Protein AF-A0A8K1ZWS9-F1 (afdb_monomer)

Foldseek 3Di:
DPPPDDDDPVNVVVVVVVVVVVCPVVLVVLLVVLLPDPDKDWDWDWDADPNATWIWIWIDDPPGIHTDIGRDDDDVRVVVSVSDDPPPDDDDD

Radius of gyration: 17.64 Å; Cα contacts (8 Å, |Δi|>4): 89; chains: 1; bounding box: 64×35×30 Å

Secondary structure (DSSP, 8-state):
--------HHHHHHHHHHHHHHHHHHHHHHHHHHHT-S--EEEEEEEEETTEEEEEEEEE-SS-EEEEEESS-SHHHHHHHT-S-TTS-----

Nearest PDB structures (foldseek):
  5wtq-assembly1_A  TM=7.588E-01  e=2.401E-01  Homo sapiens
  5wtq-assembly2_C  TM=7.563E-01  e=4.421E-01  Homo sapiens
  9eut-assembly1_B  TM=6.192E-01  e=8.653E-01  Pseudomonas aeruginosa
  9euy-assembly1_B  TM=5.467E-01  e=9.777E-01  Pseudomonas aeruginosa
  3nop-assembly1_C  TM=6.165E-01  e=1.499E+00  Pseudomonas aeruginosa PAO1

pLDDT: mean 83.62, std 16.29, range [26.19, 95.69]

Structure (mmCIF, N/CA/C/O backbone):
data_AF-A0A8K1ZWS9-F1
#
_entry.id   AF-A0A8K1ZWS9-F1
#
loop_
_atom_site.group_PDB
_atom_site.id
_atom_site.type_symbol
_atom_site.label_atom_id
_atom_site.label_alt_id
_atom_site.label_comp_id
_atom_site.label_asym_id
_atom_site.label_entity_id
_atom_site.label_seq_id
_atom_site.pdbx_PDB_ins_code
_atom_site.Cartn_x
_atom_site.Cartn_y
_atom_site.Cartn_z
_atom_site.occupancy
_atom_site.B_iso_or_equiv
_atom_site.auth_seq_id
_atom_site.auth_comp_id
_atom_site.auth_asym_id
_atom_site.auth_atom_id
_atom_site.pdbx_PDB_model_num
ATOM 1 N N . MET A 1 1 ? -38.939 10.855 -2.436 1.00 40.84 1 MET A N 1
ATOM 2 C CA . MET A 1 1 ? -38.302 11.477 -1.253 1.00 40.84 1 MET A CA 1
ATOM 3 C C . MET A 1 1 ? -36.992 10.763 -0.936 1.00 40.84 1 MET A C 1
ATOM 5 O O . MET A 1 1 ? -37.045 9.643 -0.450 1.00 40.84 1 MET A O 1
ATOM 9 N N . SER A 1 2 ? -35.835 11.379 -1.197 1.00 49.62 2 SER A N 1
ATOM 10 C CA . SER A 1 2 ? -34.552 10.883 -0.671 1.00 49.62 2 SER A CA 1
ATOM 11 C C . SER A 1 2 ? -34.411 11.369 0.774 1.00 49.62 2 SER A C 1
ATOM 13 O O . SER A 1 2 ? -34.345 12.576 1.012 1.00 49.62 2 SER A O 1
ATOM 15 N N . ARG A 1 3 ? -34.465 10.460 1.755 1.00 57.94 3 ARG A N 1
ATOM 16 C CA . ARG A 1 3 ? -34.199 10.809 3.157 1.00 57.94 3 ARG A CA 1
ATOM 17 C C . ARG A 1 3 ? -32.699 11.039 3.287 1.00 57.94 3 ARG A C 1
ATOM 19 O O . ARG A 1 3 ? -31.920 10.102 3.174 1.00 57.94 3 ARG A O 1
ATOM 26 N N . ARG A 1 4 ? -32.301 12.289 3.520 1.00 62.47 4 ARG A N 1
ATOM 27 C CA . ARG A 1 4 ? -30.926 12.651 3.863 1.00 62.47 4 ARG A CA 1
ATOM 28 C C . ARG A 1 4 ? -30.634 12.071 5.254 1.00 62.47 4 ARG A C 1
ATOM 30 O O . ARG A 1 4 ? -31.029 12.649 6.261 1.00 62.47 4 ARG A O 1
ATOM 37 N N . THR A 1 5 ? -30.034 10.887 5.312 1.00 69.69 5 THR A N 1
ATOM 38 C CA . THR A 1 5 ? -29.574 10.278 6.564 1.00 69.69 5 THR A CA 1
ATOM 39 C C . THR A 1 5 ? -28.403 11.092 7.097 1.00 69.69 5 THR A C 1
ATOM 41 O O . THR A 1 5 ? -27.337 11.131 6.487 1.00 69.69 5 THR A O 1
ATOM 44 N N . HIS A 1 6 ? -28.621 11.776 8.219 1.00 81.44 6 HIS A N 1
ATOM 45 C CA . HIS A 1 6 ? -27.568 12.467 8.955 1.00 81.44 6 HIS A CA 1
ATOM 46 C C . HIS A 1 6 ? -26.722 11.415 9.677 1.00 81.44 6 HIS A C 1
ATOM 48 O O . HIS A 1 6 ? -27.125 10.884 10.709 1.00 81.44 6 HIS A O 1
ATOM 54 N N . VAL A 1 7 ? -25.573 11.072 9.100 1.00 85.56 7 VAL A N 1
ATOM 55 C CA . VAL A 1 7 ? -24.570 10.227 9.754 1.00 85.56 7 VAL A CA 1
ATOM 56 C C . VAL A 1 7 ? -23.689 11.132 10.612 1.00 85.56 7 VAL A C 1
ATOM 58 O O . VAL A 1 7 ? -23.281 12.202 10.160 1.00 85.56 7 VAL A O 1
ATOM 61 N N . SER A 1 8 ? -23.429 10.735 11.859 1.00 90.62 8 SER A N 1
ATOM 62 C CA . SER A 1 8 ? -22.517 11.484 12.728 1.00 90.62 8 SER A CA 1
ATOM 63 C C . SER A 1 8 ? -21.063 11.265 12.302 1.00 90.62 8 SER A C 1
ATOM 65 O O . SER A 1 8 ? -20.710 10.188 11.820 1.00 90.62 8 SER A O 1
ATOM 67 N N . GLU A 1 9 ? -20.201 12.258 12.517 1.00 91.19 9 GLU A N 1
ATOM 68 C CA . GLU A 1 9 ? -18.768 12.134 12.226 1.00 91.19 9 GLU A CA 1
ATOM 69 C C . GLU A 1 9 ? -18.128 10.973 13.011 1.00 91.19 9 GLU A C 1
ATOM 71 O O . GLU A 1 9 ? -17.356 10.195 12.453 1.00 91.19 9 GLU A O 1
ATOM 76 N N . GLY A 1 10 ? -18.532 10.775 14.272 1.00 92.00 10 GLY A N 1
ATOM 77 C CA . GLY A 1 10 ? -18.075 9.650 15.094 1.00 92.00 10 GLY A CA 1
ATOM 78 C C . GLY A 1 10 ? -18.404 8.289 14.476 1.00 92.00 10 GLY A C 1
ATOM 79 O O . GLY A 1 10 ? -17.547 7.411 14.438 1.00 92.00 10 GLY A O 1
ATOM 80 N N . THR A 1 11 ? -19.603 8.133 13.906 1.00 93.25 11 THR A N 1
ATOM 81 C CA . THR A 1 11 ? -19.982 6.905 13.191 1.00 93.25 11 THR A CA 1
ATOM 82 C C . THR A 1 11 ? -19.061 6.646 11.999 1.00 93.25 11 THR A C 1
ATOM 84 O O . THR A 1 11 ? -18.618 5.516 11.819 1.00 93.25 11 THR A O 1
ATOM 87 N N . LEU A 1 12 ? -18.718 7.680 11.220 1.00 92.31 12 LEU A N 1
ATOM 88 C CA . LEU A 1 12 ? -17.805 7.537 10.080 1.00 92.31 12 LEU A CA 1
ATOM 89 C C . LEU A 1 12 ? -16.414 7.068 10.523 1.00 92.31 12 LEU A C 1
ATOM 91 O O . LEU A 1 12 ? -15.862 6.149 9.918 1.00 92.31 12 LEU A O 1
ATOM 95 N N . TYR A 1 13 ? -15.862 7.652 11.591 1.00 94.69 13 TYR A N 1
ATOM 96 C CA . TYR A 1 13 ? -14.560 7.238 12.120 1.00 94.69 13 TYR A CA 1
ATOM 97 C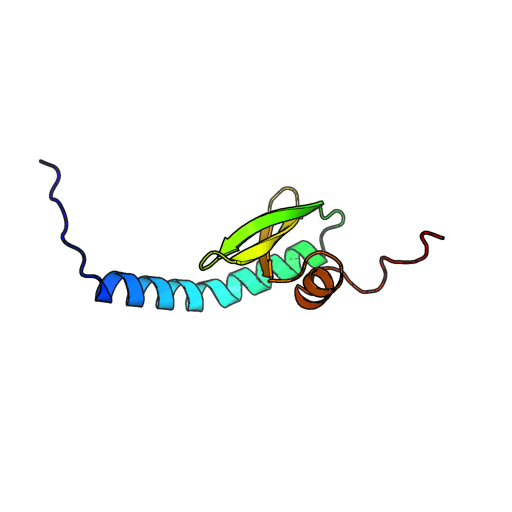 C . TYR A 1 13 ? -14.569 5.801 12.635 1.00 94.69 13 TYR A C 1
ATOM 99 O O . TYR A 1 13 ? -13.651 5.045 12.320 1.00 94.69 13 TYR A O 1
ATOM 107 N N . THR A 1 14 ? -15.602 5.407 13.384 1.00 95.00 14 THR A N 1
ATOM 108 C CA . THR A 1 14 ? -15.7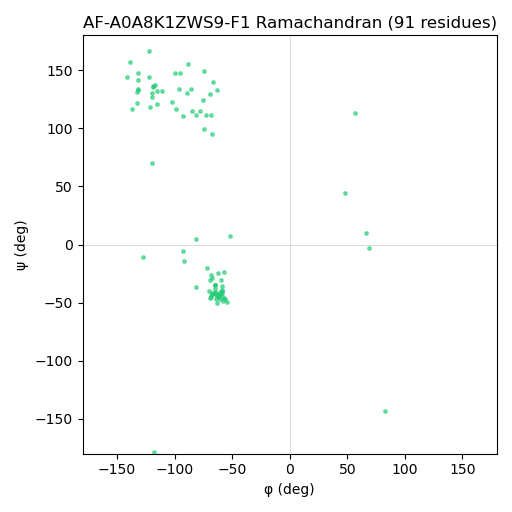14 4.041 13.908 1.00 95.00 14 THR A CA 1
ATOM 109 C C . THR A 1 14 ? -15.853 3.023 12.783 1.00 95.00 14 THR A C 1
ATOM 111 O O . THR A 1 14 ? -15.124 2.034 12.778 1.00 95.00 14 THR A O 1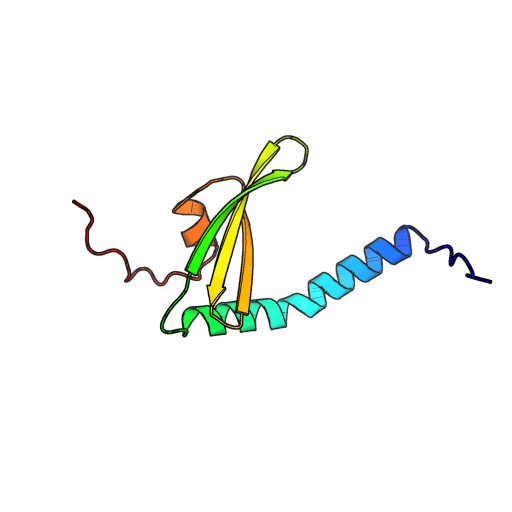
ATOM 114 N N . THR A 1 15 ? -16.722 3.271 11.797 1.00 93.81 15 THR A N 1
ATOM 115 C CA . THR A 1 15 ? -16.869 2.367 10.649 1.00 93.81 15 THR A CA 1
ATOM 116 C C . THR A 1 15 ? -15.568 2.269 9.857 1.00 93.81 15 THR A C 1
ATOM 118 O O . THR A 1 15 ? -15.153 1.166 9.519 1.00 93.81 15 THR A O 1
ATOM 121 N N . ARG A 1 16 ? -14.873 3.391 9.613 1.00 94.81 16 ARG A N 1
ATOM 122 C CA . ARG A 1 16 ? -13.569 3.389 8.929 1.00 94.81 16 ARG A CA 1
ATOM 123 C C . ARG A 1 16 ? -12.547 2.525 9.665 1.00 94.81 16 ARG A C 1
ATOM 125 O O . ARG A 1 16 ? -11.862 1.727 9.037 1.00 94.81 16 ARG A O 1
ATOM 132 N N . ASP A 1 17 ? -12.419 2.715 10.975 1.00 95.69 17 ASP A N 1
ATOM 133 C CA . ASP A 1 17 ? -11.462 1.980 11.805 1.00 95.69 17 ASP A CA 1
ATOM 134 C C . ASP A 1 17 ? -11.777 0.480 11.859 1.00 95.69 17 ASP A C 1
ATOM 136 O O . ASP A 1 17 ? -10.878 -0.351 11.741 1.00 95.69 17 ASP A O 1
ATOM 140 N N . GLN A 1 18 ? -13.059 0.127 11.962 1.00 95.38 18 GLN A N 1
ATOM 141 C CA . GLN A 1 18 ? -13.494 -1.263 11.914 1.00 95.38 18 GLN A CA 1
ATOM 142 C C . GLN A 1 18 ? -13.179 -1.905 10.558 1.00 95.38 18 GLN A C 1
ATOM 144 O O . GLN A 1 18 ? -12.529 -2.947 10.521 1.00 95.38 18 GLN A O 1
ATOM 149 N N . CYS A 1 19 ? -13.560 -1.263 9.449 1.00 94.00 19 CYS A N 1
ATOM 150 C CA . CYS A 1 19 ? -13.261 -1.771 8.111 1.00 94.00 19 CYS A CA 1
ATOM 151 C C . CYS A 1 19 ? -11.753 -1.919 7.885 1.00 94.00 19 CYS A C 1
ATOM 153 O O . CYS A 1 19 ? -11.322 -2.916 7.318 1.00 94.00 19 CYS A O 1
ATOM 155 N N . PHE A 1 20 ? -10.944 -0.966 8.358 1.00 93.06 20 PHE A N 1
ATOM 156 C CA . PHE A 1 20 ? -9.486 -1.047 8.268 1.00 93.06 20 PHE A CA 1
ATOM 157 C C . PHE A 1 20 ? -8.936 -2.294 8.975 1.00 93.06 20 PHE A C 1
ATOM 159 O O . PHE A 1 20 ? -8.111 -3.010 8.415 1.00 93.06 20 PHE A O 1
ATOM 166 N N . LYS A 1 21 ? -9.428 -2.595 10.181 1.00 94.81 21 LYS A N 1
ATOM 167 C CA . LYS A 1 21 ? -9.013 -3.785 10.939 1.00 94.81 21 LYS A CA 1
ATOM 168 C C . LYS A 1 21 ? -9.453 -5.085 10.271 1.00 94.81 21 LYS A C 1
ATOM 170 O O . LYS A 1 21 ? -8.676 -6.031 10.218 1.00 94.81 21 LYS A O 1
ATOM 175 N N . GLU A 1 22 ? -10.681 -5.131 9.764 1.00 95.12 22 GLU A N 1
ATOM 176 C CA . GLU A 1 22 ? -11.227 -6.316 9.092 1.00 95.12 22 GLU A CA 1
ATOM 177 C C . GLU A 1 22 ? -10.541 -6.590 7.744 1.00 95.12 22 GLU A C 1
ATOM 179 O O . GLU A 1 22 ? -10.380 -7.746 7.361 1.00 95.12 22 GLU A O 1
ATOM 184 N N . LEU A 1 23 ? -10.073 -5.546 7.052 1.00 93.44 23 LEU A N 1
ATOM 185 C CA . LEU A 1 23 ? -9.345 -5.670 5.787 1.00 93.44 23 LEU A CA 1
ATOM 186 C C . LEU A 1 23 ? -7.927 -6.233 5.946 1.00 93.44 23 LEU A C 1
ATOM 188 O O . LEU A 1 23 ? -7.393 -6.753 4.971 1.00 93.44 23 LEU A O 1
ATOM 192 N N . ALA A 1 24 ? -7.325 -6.183 7.138 1.00 92.00 24 ALA A N 1
ATOM 193 C CA . ALA A 1 24 ? -5.922 -6.555 7.338 1.00 92.00 24 ALA A CA 1
ATOM 194 C C . ALA A 1 24 ? -5.601 -8.012 6.936 1.00 92.00 24 ALA A C 1
ATOM 196 O O . ALA A 1 24 ? -4.525 -8.302 6.401 1.00 92.00 24 ALA A O 1
ATOM 197 N N . SER A 1 25 ? -6.530 -8.948 7.167 1.00 92.44 25 SER A N 1
ATOM 198 C CA . SER A 1 25 ? -6.355 -10.351 6.764 1.00 92.44 25 SER A CA 1
ATOM 199 C C . SER A 1 25 ? -6.391 -10.513 5.245 1.00 92.44 25 SER A C 1
ATOM 201 O O . SER A 1 25 ? -5.505 -11.152 4.677 1.00 92.44 25 SER A O 1
ATOM 203 N N . ILE A 1 26 ? -7.368 -9.878 4.593 1.00 93.00 26 ILE A N 1
ATOM 204 C CA . ILE A 1 26 ? -7.542 -9.881 3.137 1.00 93.00 26 ILE A CA 1
ATOM 205 C C . ILE A 1 26 ? -6.359 -9.202 2.453 1.00 93.00 26 ILE A C 1
ATOM 207 O O . ILE A 1 26 ? -5.830 -9.717 1.474 1.00 93.00 26 ILE A O 1
ATOM 211 N N . GLU A 1 27 ? -5.891 -8.084 2.997 1.00 92.31 27 GLU A N 1
ATOM 212 C CA . GLU A 1 27 ? -4.705 -7.387 2.517 1.00 92.31 27 GLU A CA 1
ATOM 213 C C . GLU A 1 27 ? -3.482 -8.319 2.509 1.00 92.31 27 GLU A C 1
ATOM 215 O O . GLU A 1 27 ? -2.789 -8.448 1.497 1.00 92.31 27 GLU A O 1
ATOM 220 N N . SER A 1 28 ? -3.275 -9.052 3.605 1.00 90.56 28 SER A N 1
ATOM 221 C CA . SER A 1 28 ? -2.191 -10.032 3.720 1.00 90.56 28 SER A CA 1
ATOM 222 C C . SER A 1 28 ? -2.349 -11.203 2.738 1.00 90.56 28 SER A C 1
ATOM 224 O O . SER A 1 28 ? -1.358 -11.750 2.251 1.00 90.56 28 SER A O 1
ATOM 226 N N . GLU A 1 29 ? -3.581 -11.629 2.449 1.00 92.50 29 GLU A N 1
ATOM 227 C CA . GLU A 1 29 ? -3.870 -12.662 1.445 1.00 92.50 29 GLU A CA 1
ATOM 228 C C . GLU A 1 29 ? -3.569 -12.182 0.026 1.00 92.50 29 GLU A C 1
ATOM 230 O O . GLU A 1 29 ? -2.918 -12.906 -0.728 1.00 92.50 29 GLU A O 1
ATOM 235 N N . ILE A 1 30 ? -3.962 -10.952 -0.312 1.00 92.12 30 ILE A N 1
ATOM 236 C CA . ILE A 1 30 ? -3.665 -10.313 -1.598 1.00 92.12 30 ILE A CA 1
ATOM 237 C C . ILE A 1 30 ? -2.153 -10.194 -1.788 1.00 92.12 30 ILE A C 1
ATOM 239 O O . ILE A 1 30 ? -1.638 -10.586 -2.834 1.00 92.12 30 ILE A O 1
ATOM 243 N N . GLN A 1 31 ? -1.426 -9.727 -0.768 1.00 90.38 31 GLN A N 1
ATOM 244 C CA . GLN A 1 31 ? 0.030 -9.607 -0.826 1.00 90.38 31 GLN A CA 1
ATOM 245 C C . GLN A 1 31 ? 0.690 -10.962 -1.130 1.00 90.38 31 GLN A C 1
ATOM 247 O O . GLN A 1 31 ? 1.526 -11.056 -2.030 1.00 90.38 31 GLN A O 1
ATOM 252 N N . ARG A 1 32 ? 0.269 -12.034 -0.442 1.00 90.06 32 ARG A N 1
ATOM 253 C CA . ARG A 1 32 ? 0.764 -13.398 -0.700 1.00 90.06 32 ARG A CA 1
ATOM 254 C C . ARG A 1 32 ? 0.399 -13.900 -2.095 1.00 90.06 32 ARG A C 1
ATOM 256 O O . ARG A 1 32 ? 1.235 -14.510 -2.754 1.00 90.06 32 ARG A O 1
ATOM 263 N N . ALA A 1 33 ? -0.828 -13.655 -2.549 1.00 91.12 33 ALA A N 1
ATOM 264 C CA . ALA A 1 33 ? -1.293 -14.080 -3.865 1.00 91.12 33 ALA A CA 1
ATOM 265 C C . ALA A 1 33 ? -0.526 -13.381 -5.002 1.00 91.12 33 ALA A C 1
ATOM 267 O O . ALA A 1 33 ? -0.164 -14.019 -5.989 1.00 91.12 33 ALA A O 1
ATOM 268 N N . ILE A 1 34 ? -0.207 -12.095 -4.839 1.00 90.88 34 ILE A N 1
ATOM 269 C CA . ILE A 1 34 ? 0.626 -11.347 -5.788 1.00 90.88 34 ILE A CA 1
ATOM 270 C C . ILE A 1 34 ? 2.065 -11.880 -5.781 1.00 90.88 34 ILE A C 1
ATOM 272 O O . ILE A 1 34 ? 2.634 -12.084 -6.848 1.00 90.88 34 ILE A O 1
ATOM 276 N N . GLN A 1 35 ? 2.641 -12.183 -4.611 1.00 88.75 35 GLN A N 1
ATOM 277 C CA . GLN A 1 35 ? 4.000 -12.740 -4.498 1.00 88.75 35 GLN A CA 1
ATOM 278 C C . GLN A 1 35 ? 4.189 -14.084 -5.221 1.00 88.75 35 GLN A C 1
ATOM 280 O O . GLN A 1 35 ? 5.303 -14.393 -5.642 1.00 88.75 35 GLN A O 1
ATOM 285 N N . VAL A 1 36 ? 3.136 -14.903 -5.327 1.00 88.19 36 VAL A N 1
ATOM 286 C CA . VAL A 1 36 ? 3.184 -16.202 -6.026 1.00 88.19 36 VAL A CA 1
ATOM 287 C C . VAL A 1 36 ? 2.772 -16.114 -7.496 1.00 88.19 36 VAL A C 1
ATOM 289 O O . VAL A 1 36 ? 2.863 -17.111 -8.212 1.00 88.19 36 VAL A O 1
ATOM 292 N N . SER A 1 37 ? 2.320 -14.946 -7.958 1.00 86.94 37 SER A N 1
ATOM 293 C CA . SER A 1 37 ? 1.974 -14.737 -9.361 1.00 86.94 37 SER A CA 1
ATOM 294 C C . SER A 1 37 ? 3.220 -14.816 -10.241 1.00 86.94 37 SER A C 1
ATOM 296 O O . SER A 1 37 ? 4.277 -14.291 -9.896 1.00 86.94 37 SER A O 1
ATOM 298 N N . GLY A 1 38 ? 3.091 -15.448 -11.408 1.00 83.88 38 GLY A N 1
ATOM 299 C CA . GLY A 1 38 ? 4.193 -15.553 -12.368 1.00 83.88 38 GLY A CA 1
ATOM 300 C C . GLY A 1 38 ? 4.585 -14.210 -12.992 1.00 83.88 38 GLY A C 1
ATOM 301 O O . GLY A 1 38 ? 5.744 -14.019 -13.349 1.00 83.88 38 GLY A O 1
ATOM 302 N N . VAL A 1 39 ? 3.634 -13.278 -13.101 1.00 85.94 39 VAL A N 1
ATOM 303 C CA . VAL A 1 39 ? 3.852 -11.914 -13.597 1.00 85.94 39 VAL A CA 1
ATOM 304 C C . VAL A 1 39 ? 3.208 -10.934 -12.625 1.00 85.94 39 VAL A C 1
ATOM 306 O O . VAL A 1 39 ? 2.069 -11.132 -12.194 1.00 85.94 39 VAL A O 1
ATOM 309 N N . VAL A 1 40 ? 3.950 -9.884 -12.276 1.00 88.94 40 VAL A N 1
ATOM 310 C CA . VAL A 1 40 ? 3.480 -8.775 -11.444 1.00 88.94 40 VAL A CA 1
ATOM 311 C C . VAL A 1 40 ? 3.886 -7.473 -12.120 1.00 88.94 40 VAL A C 1
ATOM 313 O O . VAL A 1 40 ? 5.037 -7.298 -12.519 1.00 88.94 40 VAL A O 1
ATOM 316 N N . HIS A 1 41 ? 2.930 -6.566 -12.251 1.00 89.25 41 HIS A N 1
ATOM 317 C CA . HIS A 1 41 ? 3.122 -5.223 -12.770 1.00 89.25 41 HIS A CA 1
ATOM 318 C C . HIS A 1 41 ? 3.300 -4.253 -11.609 1.00 89.25 41 HIS A C 1
ATOM 320 O O . HIS A 1 41 ? 2.532 -4.288 -10.647 1.00 89.25 41 HIS A O 1
ATOM 326 N N . PHE A 1 42 ? 4.298 -3.380 -11.714 1.00 89.50 42 PHE A N 1
ATOM 327 C CA . PHE A 1 42 ? 4.566 -2.348 -10.721 1.00 89.50 42 PHE A CA 1
ATOM 328 C C . PHE A 1 42 ? 4.397 -0.965 -11.339 1.00 89.50 42 PHE A C 1
ATOM 330 O O . PHE A 1 42 ? 4.856 -0.731 -12.457 1.00 89.50 42 PHE A O 1
ATOM 337 N N . ASP A 1 43 ? 3.759 -0.062 -10.601 1.00 90.12 43 ASP A N 1
ATOM 338 C CA . ASP A 1 43 ? 3.595 1.342 -10.979 1.00 90.12 43 ASP A CA 1
ATOM 339 C C . ASP A 1 43 ? 3.808 2.261 -9.769 1.00 90.12 43 ASP A C 1
ATOM 341 O O . ASP A 1 43 ? 3.673 1.842 -8.617 1.00 90.12 43 ASP A O 1
ATOM 345 N N . GLU A 1 44 ? 4.162 3.519 -10.026 1.00 91.06 44 GLU A N 1
ATOM 346 C CA . GLU A 1 44 ? 4.382 4.530 -8.996 1.00 91.06 44 GLU A CA 1
ATOM 347 C C . GLU A 1 44 ? 3.762 5.865 -9.406 1.00 91.06 44 GLU A C 1
ATOM 349 O O . GLU A 1 44 ? 4.216 6.517 -10.347 1.00 91.06 44 GLU A O 1
ATOM 354 N N . THR A 1 45 ? 2.776 6.328 -8.641 1.00 91.38 45 THR A N 1
ATOM 355 C CA . THR A 1 45 ? 2.119 7.617 -8.882 1.00 91.38 45 THR A CA 1
ATOM 356 C C . THR A 1 45 ? 2.313 8.558 -7.696 1.00 91.38 45 THR A C 1
ATOM 358 O O . THR A 1 45 ? 2.183 8.171 -6.536 1.00 91.38 45 THR A O 1
ATOM 361 N N . GLY A 1 46 ? 2.620 9.827 -7.975 1.00 91.38 46 GLY A N 1
ATOM 362 C CA . GLY A 1 46 ? 2.728 10.858 -6.943 1.00 91.38 46 GLY A CA 1
ATOM 363 C C . GLY A 1 46 ? 1.367 11.196 -6.325 1.00 91.38 46 GLY A C 1
ATOM 364 O O . GLY A 1 46 ? 0.411 11.507 -7.034 1.00 91.38 46 GLY A O 1
ATOM 365 N N . LEU A 1 47 ? 1.295 11.194 -4.996 1.00 91.56 47 LEU A N 1
ATOM 366 C CA . LEU A 1 47 ? 0.124 11.549 -4.195 1.00 91.56 47 LEU A CA 1
ATOM 367 C C . LEU A 1 47 ? 0.479 12.703 -3.249 1.00 91.56 47 LEU A C 1
ATOM 369 O O . LEU A 1 47 ? 1.585 12.762 -2.721 1.00 91.56 47 LEU A O 1
ATOM 373 N N . ARG A 1 48 ? -0.450 13.630 -2.991 1.00 92.31 48 ARG A N 1
ATOM 374 C CA . ARG A 1 48 ? -0.254 14.662 -1.961 1.00 92.31 48 ARG A CA 1
ATOM 375 C C . ARG A 1 48 ? -0.949 14.276 -0.662 1.00 92.31 48 ARG A C 1
ATOM 377 O O . ARG A 1 48 ? -2.174 14.227 -0.619 1.00 92.31 48 ARG A O 1
ATOM 384 N N . VAL A 1 49 ? -0.173 14.084 0.403 1.00 88.31 49 VAL A N 1
ATOM 385 C CA . VAL A 1 49 ? -0.672 13.821 1.761 1.00 88.31 49 VAL A CA 1
ATOM 386 C C . VAL A 1 49 ? -0.261 14.983 2.653 1.00 88.31 49 VAL A C 1
ATOM 388 O O . VAL A 1 49 ? 0.923 15.297 2.764 1.00 88.31 49 VAL A O 1
ATOM 391 N N . ASN A 1 50 ? -1.234 15.665 3.264 1.00 88.88 50 ASN A N 1
ATOM 392 C CA . ASN A 1 50 ? -0.994 16.848 4.101 1.00 88.88 50 ASN A CA 1
ATOM 393 C C . ASN A 1 50 ? -0.067 17.880 3.432 1.00 88.88 50 ASN A C 1
ATOM 395 O O . ASN A 1 50 ? 0.864 18.369 4.060 1.00 88.88 50 ASN A O 1
ATOM 399 N N . GLN A 1 51 ? -0.291 18.175 2.144 1.00 91.06 51 GLN A N 1
ATOM 400 C CA . GLN A 1 51 ? 0.517 19.091 1.311 1.00 91.06 51 GLN A CA 1
ATOM 401 C C . GLN A 1 51 ? 1.938 18.605 0.956 1.00 91.06 51 GLN A C 1
ATOM 403 O O . GLN A 1 51 ? 2.615 19.254 0.159 1.00 91.06 51 GLN A O 1
ATOM 408 N N . HIS A 1 52 ? 2.367 17.446 1.453 1.00 89.75 52 HIS A N 1
ATOM 409 C CA . HIS A 1 52 ? 3.661 16.846 1.137 1.00 89.75 52 HIS A CA 1
ATOM 410 C C . HIS A 1 52 ? 3.524 15.838 -0.006 1.00 89.75 52 HIS A C 1
ATOM 412 O O . HIS A 1 52 ? 2.491 15.179 -0.141 1.00 89.75 52 HIS A O 1
ATOM 418 N N . LEU A 1 53 ? 4.565 15.717 -0.833 1.00 91.38 53 LEU A N 1
ATOM 419 C CA . LEU A 1 53 ? 4.627 14.695 -1.875 1.00 91.38 53 LEU A CA 1
ATOM 420 C C . LEU A 1 53 ? 4.928 13.335 -1.243 1.00 91.38 53 LEU A C 1
ATOM 422 O O . LEU A 1 53 ? 5.925 13.177 -0.546 1.00 91.38 53 LEU A O 1
ATOM 426 N N . TRP A 1 54 ? 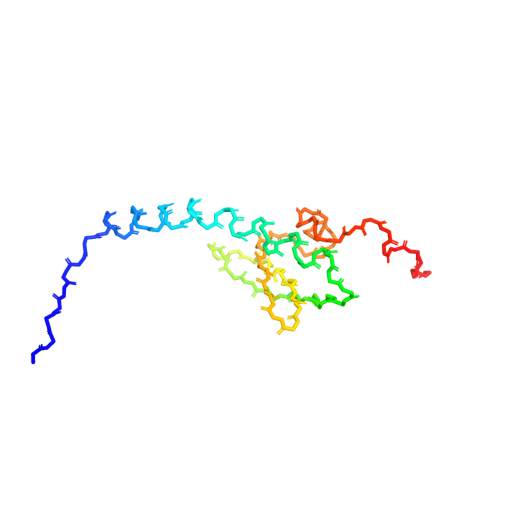4.052 12.382 -1.510 1.00 94.06 54 TRP A N 1
ATOM 427 C CA . TRP A 1 54 ? 4.174 10.969 -1.194 1.00 94.06 54 TRP A CA 1
ATOM 428 C C . TRP A 1 54 ? 4.056 10.177 -2.496 1.00 94.06 54 TRP A C 1
ATOM 430 O O . TRP A 1 54 ? 3.641 10.706 -3.529 1.00 94.06 54 TRP A O 1
ATOM 440 N N . TRP A 1 55 ? 4.415 8.906 -2.448 1.00 92.81 55 TRP A N 1
ATOM 441 C CA . TRP A 1 55 ? 4.394 8.003 -3.585 1.00 92.81 55 TRP A CA 1
ATOM 442 C C . TRP A 1 55 ? 3.450 6.847 -3.286 1.00 92.81 55 TRP A C 1
ATOM 444 O O . TRP A 1 55 ? 3.529 6.214 -2.235 1.00 9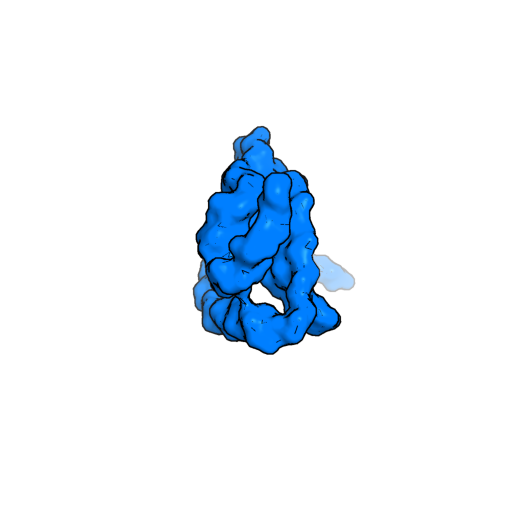2.81 55 TRP A O 1
ATOM 454 N N . LEU A 1 56 ? 2.511 6.619 -4.197 1.00 92.44 56 LEU A N 1
ATOM 455 C CA . LEU A 1 56 ? 1.657 5.445 -4.209 1.00 92.44 56 LEU A CA 1
ATOM 456 C C . LEU A 1 56 ? 2.329 4.396 -5.090 1.00 92.44 56 LEU A C 1
ATOM 458 O O . LEU A 1 56 ? 2.404 4.567 -6.305 1.00 92.44 56 LEU A O 1
ATOM 462 N N . HIS A 1 57 ? 2.799 3.330 -4.464 1.00 92.00 57 HIS A N 1
ATOM 463 C CA . HIS A 1 57 ? 3.336 2.146 -5.110 1.00 92.00 57 HIS A CA 1
ATOM 464 C C . HIS A 1 57 ? 2.197 1.162 -5.351 1.00 92.00 57 HIS A C 1
ATOM 466 O O . HIS A 1 57 ? 1.408 0.870 -4.450 1.00 92.00 57 HIS A O 1
ATOM 472 N N . VAL A 1 58 ? 2.105 0.667 -6.577 1.00 91.69 58 VAL A N 1
ATOM 473 C CA . VAL A 1 58 ? 1.087 -0.286 -7.005 1.00 91.69 58 VAL A CA 1
ATOM 474 C C . VAL A 1 58 ? 1.782 -1.581 -7.379 1.00 91.69 58 VAL A C 1
ATOM 476 O O . VAL A 1 58 ? 2.750 -1.557 -8.134 1.00 91.69 58 VAL A O 1
ATOM 479 N N . ALA A 1 59 ? 1.274 -2.703 -6.883 1.00 91.50 59 ALA A N 1
ATOM 480 C CA . ALA A 1 59 ? 1.620 -4.029 -7.372 1.00 91.50 59 ALA A CA 1
ATOM 481 C C . ALA A 1 59 ? 0.337 -4.706 -7.845 1.00 91.50 59 ALA A C 1
ATOM 483 O O . ALA A 1 59 ? -0.592 -4.884 -7.059 1.00 91.50 59 ALA A O 1
ATOM 484 N N . ALA A 1 60 ? 0.263 -5.052 -9.123 1.00 91.19 60 ALA A N 1
ATOM 485 C CA . ALA A 1 60 ? -0.941 -5.603 -9.722 1.00 91.19 60 ALA A CA 1
ATOM 486 C C . ALA A 1 60 ? -0.651 -6.859 -10.542 1.00 91.19 60 ALA A C 1
ATOM 488 O O . ALA A 1 60 ? 0.397 -7.002 -11.169 1.00 91.19 60 ALA A O 1
ATOM 489 N N . THR A 1 61 ? -1.617 -7.760 -10.549 1.00 91.25 61 THR A N 1
ATOM 490 C CA . THR A 1 61 ? -1.734 -8.885 -11.476 1.00 91.25 61 THR A CA 1
ATOM 491 C C . THR A 1 61 ? -3.029 -8.707 -12.269 1.00 91.25 61 THR A C 1
ATOM 493 O O . THR A 1 61 ? -3.763 -7.744 -12.050 1.00 91.25 61 THR A O 1
ATOM 496 N N . ASP A 1 62 ? -3.357 -9.643 -13.160 1.00 90.50 62 ASP A N 1
ATOM 497 C CA . ASP A 1 62 ? -4.587 -9.567 -13.963 1.00 90.50 62 ASP A CA 1
ATOM 498 C C . ASP A 1 62 ? -5.877 -9.478 -13.123 1.00 90.50 62 ASP A C 1
ATOM 500 O O . ASP A 1 62 ? -6.897 -8.994 -13.610 1.00 90.50 62 ASP A O 1
ATOM 504 N N . GLY A 1 63 ? -5.850 -9.948 -11.868 1.00 89.81 63 GLY A N 1
ATOM 505 C CA . GLY A 1 63 ? -7.033 -10.003 -11.002 1.00 89.81 63 GLY A CA 1
ATOM 506 C C . GLY A 1 63 ? -6.889 -9.358 -9.625 1.00 89.81 63 GLY A C 1
ATOM 507 O O . GLY A 1 63 ? -7.894 -9.217 -8.932 1.00 89.81 63 GLY A O 1
ATOM 508 N N . LEU A 1 64 ? -5.678 -8.988 -9.199 1.00 92.75 64 LEU A N 1
ATOM 509 C CA . LEU A 1 64 ? -5.423 -8.462 -7.856 1.00 92.75 64 LEU A CA 1
ATOM 510 C C . LEU A 1 64 ? -4.577 -7.199 -7.923 1.00 92.75 64 LEU A C 1
ATOM 512 O O . LEU A 1 64 ? -3.615 -7.140 -8.680 1.00 92.75 64 LEU A O 1
ATOM 516 N N . THR A 1 65 ? -4.888 -6.237 -7.059 1.00 92.62 65 THR A N 1
ATOM 517 C CA . THR A 1 65 ? -4.130 -4.990 -6.937 1.00 92.62 65 THR A CA 1
ATOM 518 C C . THR A 1 65 ? -3.830 -4.713 -5.476 1.00 92.62 65 THR A C 1
ATOM 520 O O . THR A 1 65 ? -4.717 -4.778 -4.626 1.00 92.62 65 THR A O 1
ATOM 523 N N . TYR A 1 66 ? -2.578 -4.374 -5.200 1.00 92.31 66 TYR A N 1
ATOM 524 C CA . TYR A 1 66 ? -2.087 -3.948 -3.904 1.00 92.31 66 TYR A CA 1
ATOM 525 C C . TYR A 1 66 ? -1.543 -2.526 -3.989 1.00 92.31 66 TYR A C 1
ATOM 527 O O . TYR A 1 66 ? -0.817 -2.184 -4.923 1.00 92.31 66 TYR A O 1
ATOM 535 N N . TYR A 1 67 ? -1.897 -1.712 -2.999 1.00 92.06 67 TYR A N 1
ATOM 536 C CA . TYR A 1 67 ? -1.534 -0.305 -2.917 1.00 92.06 67 TYR A CA 1
ATOM 537 C C . TYR A 1 67 ? -0.726 -0.046 -1.654 1.00 92.06 67 TYR A C 1
ATOM 539 O O . TYR A 1 67 ? -1.162 -0.386 -0.559 1.00 92.06 67 TYR A O 1
ATOM 547 N N . PHE A 1 68 ? 0.413 0.622 -1.803 1.00 91.69 68 PHE A N 1
ATOM 548 C CA . PHE A 1 68 ? 1.298 0.970 -0.701 1.00 91.69 68 PHE A CA 1
ATOM 549 C C . PHE A 1 68 ? 1.719 2.433 -0.798 1.00 91.69 68 PHE A C 1
ATOM 551 O O . PHE A 1 68 ? 2.280 2.864 -1.801 1.00 91.69 68 PHE A O 1
ATOM 558 N N . VAL A 1 69 ? 1.430 3.222 0.234 1.00 91.62 69 VAL A N 1
ATOM 559 C CA . VAL A 1 69 ? 1.722 4.661 0.251 1.00 91.62 69 VAL A CA 1
ATOM 560 C C . VAL A 1 69 ? 2.961 4.916 1.098 1.00 91.62 69 VAL A C 1
ATOM 562 O O . VAL A 1 69 ? 2.978 4.589 2.281 1.00 91.62 69 VAL A O 1
ATOM 565 N N . HIS A 1 70 ? 3.978 5.539 0.507 1.00 91.75 70 HIS A N 1
ATOM 566 C CA . HIS A 1 70 ? 5.269 5.752 1.151 1.00 91.75 70 HIS A CA 1
ATOM 567 C C . HIS A 1 70 ? 5.853 7.140 0.808 1.00 91.75 70 HIS A C 1
ATOM 569 O O . HIS A 1 70 ? 5.673 7.630 -0.306 1.00 91.75 70 HIS A O 1
ATOM 575 N N . PRO A 1 71 ? 6.546 7.834 1.733 1.00 90.06 71 PRO A N 1
ATOM 576 C CA . PRO A 1 71 ? 7.117 9.158 1.457 1.00 90.06 71 PRO A CA 1
ATOM 577 C C . PRO A 1 71 ? 8.284 9.131 0.458 1.00 90.06 71 PRO A C 1
ATOM 579 O O . PRO A 1 71 ? 8.539 10.124 -0.223 1.00 90.06 71 PRO A O 1
ATOM 582 N N . LYS A 1 72 ? 9.007 8.012 0.356 1.00 87.12 72 LYS A N 1
ATOM 583 C CA . LYS A 1 72 ? 10.108 7.833 -0.604 1.00 87.12 72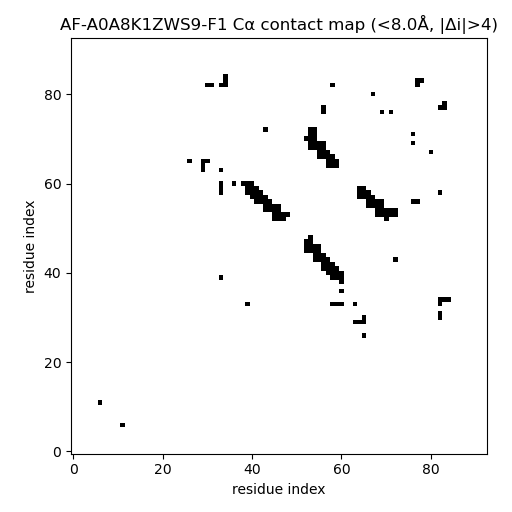 LYS A CA 1
ATOM 584 C C . LYS A 1 72 ? 9.658 7.049 -1.828 1.00 87.12 72 LYS A C 1
ATOM 586 O O . LYS A 1 72 ? 8.868 6.128 -1.689 1.00 87.12 72 LYS A O 1
ATOM 591 N N . ARG A 1 73 ? 10.251 7.368 -2.977 1.00 87.25 73 ARG A N 1
ATOM 592 C CA . ARG A 1 73 ? 10.083 6.653 -4.247 1.00 87.25 73 ARG A CA 1
ATOM 593 C C . ARG A 1 73 ? 11.096 5.510 -4.392 1.00 87.25 73 ARG A C 1
ATOM 595 O O . ARG A 1 73 ? 12.208 5.621 -3.876 1.00 87.25 73 ARG A O 1
ATOM 602 N N . GLY A 1 74 ? 10.774 4.490 -5.186 1.00 84.44 74 GLY A N 1
ATOM 603 C CA . GLY A 1 74 ? 11.738 3.508 -5.664 1.00 84.44 74 GLY A CA 1
ATOM 604 C C . GLY A 1 74 ? 12.023 2.381 -4.675 1.00 84.44 74 GLY A C 1
ATOM 605 O O . GLY A 1 74 ? 11.131 1.883 -3.991 1.00 84.44 74 GLY A O 1
ATOM 606 N N . GLN A 1 75 ? 13.285 1.945 -4.642 1.00 81.88 75 GLN A N 1
ATOM 607 C CA . GLN A 1 75 ? 13.697 0.694 -4.001 1.00 81.88 75 GLN A CA 1
ATOM 608 C C . GLN A 1 75 ? 13.390 0.635 -2.502 1.00 81.88 75 GLN A C 1
ATOM 610 O O . GLN A 1 75 ? 12.925 -0.402 -2.041 1.00 81.88 75 GLN A O 1
ATOM 615 N N . ASP A 1 76 ? 13.591 1.728 -1.760 1.00 84.81 76 ASP A N 1
ATOM 616 C CA . ASP A 1 76 ? 13.296 1.777 -0.321 1.00 84.81 76 ASP A CA 1
ATOM 617 C C . ASP A 1 76 ? 11.840 1.368 -0.046 1.00 84.81 76 ASP A C 1
ATOM 619 O O . ASP A 1 76 ? 11.578 0.466 0.746 1.00 84.81 76 ASP A O 1
ATOM 623 N N . ALA A 1 77 ? 10.897 1.962 -0.780 1.00 84.94 77 ALA A N 1
ATOM 624 C CA . ALA A 1 77 ? 9.479 1.668 -0.626 1.00 84.94 77 ALA A CA 1
ATOM 625 C C . ALA A 1 77 ? 9.113 0.265 -1.119 1.00 84.94 77 ALA A C 1
ATOM 627 O O . ALA A 1 77 ? 8.326 -0.424 -0.481 1.00 84.94 77 ALA A O 1
ATOM 628 N N . MET A 1 78 ? 9.696 -0.185 -2.234 1.00 82.94 78 MET A N 1
ATOM 629 C CA . MET A 1 78 ? 9.455 -1.534 -2.757 1.00 82.94 78 MET A CA 1
ATOM 630 C C . MET A 1 78 ? 9.969 -2.635 -1.817 1.00 82.94 78 MET A C 1
ATOM 632 O O . MET A 1 78 ? 9.342 -3.691 -1.712 1.00 82.94 78 MET A O 1
ATOM 636 N N . ASN A 1 79 ? 11.080 -2.385 -1.121 1.00 84.00 79 ASN A N 1
ATOM 637 C CA . ASN A 1 79 ? 11.616 -3.286 -0.105 1.00 84.00 79 ASN A CA 1
ATOM 638 C C . ASN A 1 79 ? 10.697 -3.342 1.122 1.00 84.00 79 ASN A C 1
ATOM 640 O O . ASN A 1 79 ? 10.391 -4.434 1.595 1.00 84.00 79 ASN A O 1
ATOM 644 N N . GLU A 1 80 ? 10.220 -2.190 1.604 1.00 85.62 80 GLU A N 1
ATOM 645 C CA . GLU A 1 80 ? 9.262 -2.119 2.718 1.00 85.62 80 GLU A CA 1
ATOM 646 C C . GLU A 1 80 ? 7.906 -2.750 2.368 1.00 85.62 80 GLU A C 1
ATOM 648 O O . GLU A 1 80 ? 7.301 -3.420 3.202 1.00 85.62 80 GLU A O 1
ATOM 653 N N . MET A 1 81 ? 7.468 -2.617 1.113 1.00 84.56 81 MET A N 1
ATOM 654 C CA . MET A 1 81 ? 6.261 -3.255 0.585 1.00 84.56 81 MET A CA 1
ATOM 655 C C . MET A 1 81 ? 6.345 -4.792 0.611 1.00 84.56 81 MET A C 1
ATOM 657 O O . MET A 1 81 ? 5.319 -5.471 0.618 1.00 84.56 81 MET A O 1
ATOM 661 N N . GLY A 1 82 ? 7.553 -5.367 0.595 1.00 82.94 82 GLY A N 1
ATOM 662 C CA . GLY A 1 82 ? 7.785 -6.800 0.802 1.00 82.94 82 GLY A CA 1
ATOM 663 C C . GLY A 1 82 ? 7.229 -7.735 -0.281 1.00 82.94 82 GLY A C 1
ATOM 664 O O . GLY A 1 82 ? 7.217 -8.947 -0.085 1.00 82.94 82 GLY A O 1
ATOM 665 N N . ILE A 1 83 ? 6.755 -7.220 -1.421 1.00 81.56 83 ILE A N 1
ATOM 666 C CA . ILE A 1 83 ? 6.207 -8.041 -2.521 1.00 81.56 83 ILE A CA 1
ATOM 667 C C . ILE A 1 83 ? 7.319 -8.617 -3.405 1.00 81.56 83 ILE A C 1
ATOM 669 O O . ILE A 1 83 ? 7.228 -9.758 -3.857 1.00 81.56 83 ILE A O 1
ATOM 673 N N . LEU A 1 84 ? 8.393 -7.862 -3.637 1.00 76.69 84 LEU A N 1
ATOM 674 C CA . LEU A 1 84 ? 9.536 -8.349 -4.402 1.00 76.69 84 LEU A CA 1
ATOM 675 C C . LEU A 1 84 ? 10.399 -9.258 -3.519 1.00 76.69 84 LEU A C 1
ATOM 677 O O . LEU A 1 84 ? 11.026 -8.806 -2.562 1.00 76.69 84 LEU A O 1
ATOM 681 N N . ARG A 1 85 ? 10.494 -10.551 -3.858 1.00 60.44 85 ARG A N 1
ATOM 682 C CA . ARG A 1 85 ? 11.589 -11.3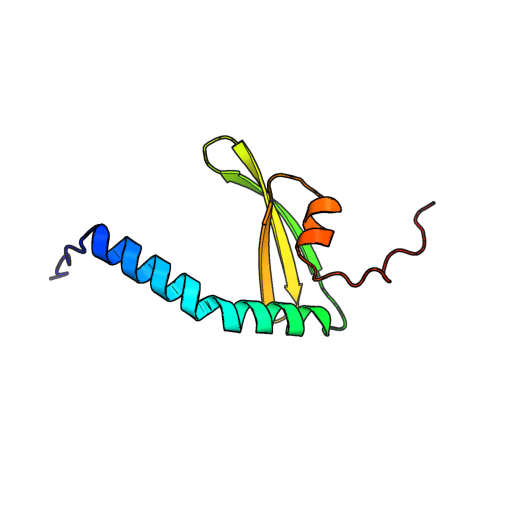87 -3.338 1.00 60.44 85 ARG A CA 1
ATOM 683 C C . ARG A 1 85 ? 12.908 -10.821 -3.863 1.00 60.44 85 ARG A C 1
ATOM 685 O O . ARG A 1 85 ? 13.043 -10.633 -5.070 1.00 60.44 85 ARG A O 1
ATOM 692 N N . LEU A 1 86 ? 13.893 -10.662 -2.974 1.00 53.94 86 LEU A N 1
ATOM 693 C CA . LEU A 1 86 ? 15.273 -10.178 -3.201 1.00 53.94 86 LEU A CA 1
ATOM 694 C C . LEU A 1 86 ? 16.081 -10.893 -4.319 1.00 53.94 86 LEU A C 1
ATOM 696 O O . LEU A 1 86 ? 17.270 -10.647 -4.473 1.00 53.94 86 LEU A O 1
ATOM 700 N N . VAL A 1 87 ? 15.469 -11.787 -5.098 1.00 43.34 87 VAL A N 1
ATOM 701 C CA . VAL A 1 87 ? 16.098 -12.600 -6.151 1.00 43.34 87 VAL A CA 1
ATOM 702 C C . VAL A 1 87 ? 16.030 -11.933 -7.534 1.00 43.34 87 VAL A C 1
ATOM 704 O O . VAL A 1 87 ? 16.762 -12.327 -8.434 1.00 43.34 87 VAL A O 1
ATOM 707 N N . TRP A 1 88 ? 15.202 -10.901 -7.725 1.00 35.69 88 TRP A N 1
ATOM 708 C CA . TRP A 1 88 ? 14.970 -10.306 -9.052 1.00 35.69 88 TRP A CA 1
ATOM 709 C C . TRP A 1 88 ? 16.021 -9.296 -9.532 1.00 35.69 88 TRP A C 1
ATOM 711 O O . TRP A 1 88 ? 15.856 -8.734 -10.611 1.00 35.69 88 TRP A O 1
ATOM 721 N N . TRP A 1 89 ? 17.114 -9.083 -8.792 1.00 40.34 89 TRP A N 1
ATOM 722 C CA . TRP A 1 89 ? 18.173 -8.165 -9.224 1.00 40.34 89 TRP A CA 1
A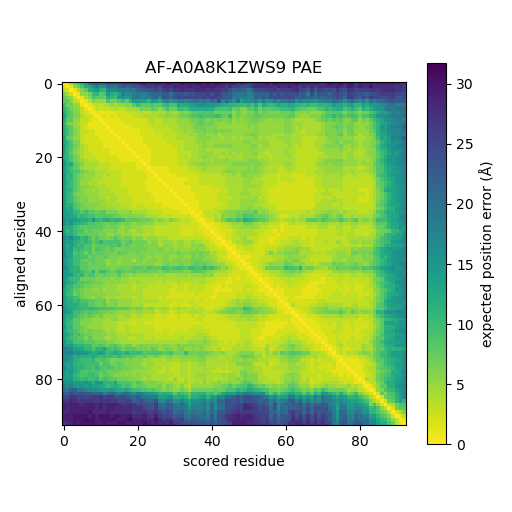TOM 723 C C . TRP A 1 89 ? 19.542 -8.837 -9.397 1.00 40.34 89 TRP A C 1
ATOM 725 O O . TRP A 1 89 ? 20.471 -8.555 -8.638 1.00 40.34 89 TRP A O 1
ATOM 735 N N . PRO A 1 90 ? 19.744 -9.695 -10.411 1.00 43.28 90 PRO A N 1
ATOM 736 C CA . PRO A 1 90 ? 21.037 -9.758 -11.055 1.00 43.28 90 PRO A CA 1
ATOM 737 C C . PRO A 1 90 ? 21.083 -8.660 -12.127 1.00 43.28 90 PRO A C 1
ATOM 739 O O . PRO A 1 90 ? 20.357 -8.719 -13.110 1.00 43.28 90 PRO A O 1
ATOM 742 N N . CYS A 1 91 ? 21.970 -7.686 -11.936 1.00 36.03 91 CYS A N 1
ATOM 743 C CA . CYS A 1 91 ? 22.480 -6.785 -12.974 1.00 36.03 91 CYS A CA 1
ATOM 744 C C . CYS A 1 91 ? 21.469 -5.950 -13.786 1.00 36.03 91 CYS A C 1
ATOM 746 O O . CYS A 1 91 ? 20.872 -6.412 -14.754 1.00 36.03 91 CYS A O 1
ATOM 748 N N . CYS A 1 92 ? 21.534 -4.638 -13.584 1.00 26.19 92 CYS A N 1
ATOM 749 C CA . CYS A 1 92 ? 21.857 -3.768 -14.714 1.00 26.19 92 CYS A CA 1
ATOM 750 C C . CYS A 1 92 ? 23.268 -3.208 -14.431 1.00 26.19 92 CYS A C 1
ATOM 752 O O . CYS A 1 92 ? 23.505 -2.859 -13.269 1.00 26.19 92 CYS A O 1
ATOM 754 N N . PRO A 1 93 ? 24.216 -3.237 -15.390 1.00 43.84 9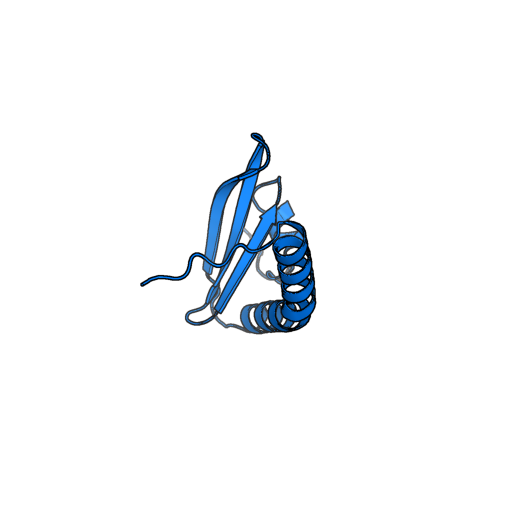3 PRO A N 1
ATOM 755 C CA . PRO A 1 93 ? 25.568 -2.708 -15.194 1.00 43.84 93 PRO A CA 1
ATOM 756 C C . PRO A 1 93 ? 25.582 -1.201 -14.910 1.00 43.84 93 PRO A C 1
ATOM 758 O O . PRO A 1 93 ? 24.629 -0.503 -15.330 1.00 43.84 93 PRO A O 1
#

Solvent-accessible surface area (backbone atoms only — not comparable to full-atom values): 5848 Å² total; per-residue (Å²): 135,86,79,82,78,84,76,54,71,67,57,55,53,51,52,51,53,51,52,55,62,65,41,51,62,56,52,54,49,51,49,52,55,53,54,70,42,96,62,69,48,75,51,76,46,85,40,75,56,95,89,38,76,26,26,37,39,36,46,30,45,101,86,50,79,46,81,46,81,35,73,54,74,62,66,69,40,48,59,74,67,60,51,67,68,92,75,80,73,76,79,82,132

Sequence (93 aa):
MSRRTHVSEGTLYTTRDQCFKELASIESEIQRAIQVSGVVHFDETGLRVNQHLWWLHVAATDGLTYYFVHPKRGQDAMNEMGILRLVWWPCCP

Organism: NCBI:txid2781853

Mean predicted aligned error: 7.9 Å

InterPro domains:
  IPR004291 Transposase IS66, central domain [PF03050] (6-81)
  IPR052344 Transposase-related protein [PTHR33678] (7-78)